Protein AF-A0A9D8YW13-F1 (afdb_monomer_lite)

pLDDT: mean 75.29, std 19.88, range [39.09, 96.81]

Secondary structure (DSSP, 8-state):
-----------------------S---HHHHHHHHHHHHHHHHHHTT--HHHHHHHHHHHHHHHHHHHHHHHHHHHHHHTT--SS-TTHHHHHHHHHHHHHHHHHHHHHHHHS-HHHHHHHHHHHHHHHHHHHTT-----

Radius of gyration: 21.15 Å; chains: 1; bounding box: 45×51×67 Å

Foldseek 3Di:
DDDDDDDDDDPPDDPDDDDPPDPDPPPVVVVVVVQLVVLVVLCVLLVHDDPLSVQSSVLSVVLVVVVVVVVVVVVVVCVVPPPDPDPPVVVVVVVVVVVVSVVVSLVSNVVRDPPVSSVSSVVVVVVVVVVVVPPDDPPD

Sequence (140 aa):
MSARALPQLLVLGLFLAGTAAAQGRLDPDAMRERMKAQIEETVAALELTGDKAESVRAILTSQAEKRTTMMQELRERRGQGQGQRQGQGRRGGMREQLAALDEETTTMLSEVLTKEEVEKYAELQATRRAARGRGRVPVG

Structure (mmCIF, N/CA/C/O backbone):
data_AF-A0A9D8YW13-F1
#
_entry.id   AF-A0A9D8YW13-F1
#
loop_
_atom_site.group_PDB
_atom_site.id
_atom_site.type_symbol
_atom_site.label_atom_id
_atom_site.label_alt_id
_atom_site.label_comp_id
_atom_site.label_asym_id
_atom_site.label_entity_id
_atom_site.label_seq_id
_atom_site.pdbx_PDB_ins_code
_atom_site.Cartn_x
_atom_site.Cartn_y
_atom_site.Cartn_z
_atom_site.occupancy
_atom_site.B_iso_or_equiv
_atom_site.auth_seq_id
_atom_site.auth_comp_id
_atom_site.auth_asym_id
_atom_site.auth_atom_id
_atom_site.pdbx_PDB_model_num
ATOM 1 N N . MET A 1 1 ? -12.505 -40.491 43.080 1.00 40.91 1 MET A N 1
ATOM 2 C CA . MET A 1 1 ? -11.031 -40.497 42.958 1.00 40.91 1 MET A CA 1
ATOM 3 C C . MET A 1 1 ? -10.684 -40.306 41.495 1.00 40.91 1 MET A C 1
ATOM 5 O O . MET A 1 1 ? -11.319 -40.909 40.643 1.00 40.91 1 MET A O 1
ATOM 9 N N . SER A 1 2 ? -9.777 -39.374 41.237 1.00 45.09 2 SER A N 1
ATOM 10 C CA . SER A 1 2 ? -9.447 -38.796 39.935 1.00 45.09 2 SER A CA 1
ATOM 11 C C . SER A 1 2 ? -8.407 -39.613 39.161 1.00 45.09 2 SER A C 1
ATOM 13 O O . SER A 1 2 ? -7.454 -40.078 39.773 1.00 45.09 2 SER A O 1
ATOM 15 N N . ALA A 1 3 ? -8.534 -39.660 37.829 1.00 42.50 3 ALA A N 1
ATOM 16 C CA . ALA A 1 3 ? -7.451 -39.701 36.824 1.00 42.50 3 ALA 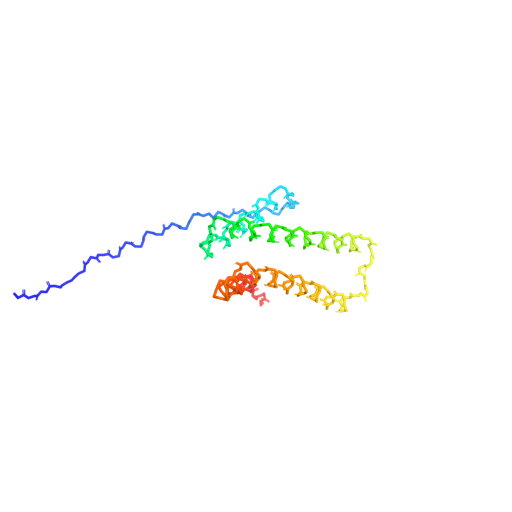A CA 1
ATOM 17 C C . ALA A 1 3 ? -8.119 -39.517 35.435 1.00 42.50 3 ALA A C 1
ATOM 19 O O . ALA A 1 3 ? -8.987 -40.308 35.088 1.00 42.50 3 ALA A O 1
ATOM 20 N N . ARG A 1 4 ? -8.012 -38.381 34.715 1.00 45.78 4 ARG A N 1
ATOM 21 C CA . ARG A 1 4 ? -6.896 -37.911 33.846 1.00 45.78 4 ARG A CA 1
ATOM 22 C C . ARG A 1 4 ? -6.299 -39.047 32.997 1.00 45.78 4 ARG A C 1
ATOM 24 O O . ARG A 1 4 ? -5.930 -40.058 33.564 1.00 45.78 4 ARG A O 1
ATOM 31 N N . ALA A 1 5 ? -6.068 -38.952 31.690 1.00 44.31 5 ALA A N 1
ATOM 32 C CA . ALA A 1 5 ? -6.241 -37.923 30.665 1.00 44.31 5 ALA A CA 1
ATOM 33 C C . ALA A 1 5 ? -5.956 -38.583 29.292 1.00 44.31 5 ALA A C 1
ATOM 35 O O . ALA A 1 5 ? -5.341 -39.646 29.267 1.00 44.31 5 ALA A O 1
ATOM 36 N N . LEU A 1 6 ? -6.339 -37.889 28.207 1.00 47.12 6 LEU A N 1
ATOM 37 C CA . LEU A 1 6 ? -5.806 -37.887 26.823 1.00 47.12 6 LEU A CA 1
ATOM 38 C C . LEU A 1 6 ? -6.894 -38.104 25.757 1.00 47.12 6 LEU A C 1
ATOM 40 O O . LEU A 1 6 ? -7.134 -39.239 25.351 1.00 47.12 6 LEU A O 1
ATOM 44 N N . PRO A 1 7 ? -7.497 -37.034 25.207 1.00 47.34 7 PRO A N 1
ATOM 45 C CA . PRO A 1 7 ? -7.972 -37.073 23.840 1.00 47.34 7 PRO A CA 1
ATOM 46 C C . PRO A 1 7 ? -6.821 -36.727 22.889 1.00 47.34 7 PRO A C 1
ATOM 48 O O . PRO A 1 7 ? -6.051 -35.785 23.083 1.00 47.34 7 PRO A O 1
ATOM 51 N N . GLN A 1 8 ? -6.715 -37.580 21.883 1.00 49.09 8 GLN A N 1
ATOM 52 C CA . GLN A 1 8 ? -5.720 -37.618 20.833 1.00 49.09 8 GLN A CA 1
ATOM 53 C C . GLN A 1 8 ? -5.721 -36.342 19.979 1.00 49.09 8 GLN A C 1
ATOM 55 O O . GLN A 1 8 ? -6.760 -35.835 19.568 1.00 49.09 8 GLN A O 1
ATOM 60 N N . LEU A 1 9 ? -4.502 -35.884 19.699 1.00 49.69 9 LEU A N 1
ATOM 61 C CA . LEU A 1 9 ? -4.057 -35.201 18.487 1.00 49.69 9 LEU A CA 1
ATOM 62 C C . LEU A 1 9 ? -4.990 -35.409 17.278 1.00 49.69 9 LEU A C 1
ATOM 64 O O . LEU A 1 9 ? -5.017 -36.488 16.690 1.00 49.69 9 LEU A O 1
ATOM 68 N N . LEU A 1 10 ? -5.660 -34.342 16.842 1.00 47.84 10 LEU A N 1
ATOM 69 C CA . LEU A 1 10 ? -6.196 -34.238 15.487 1.00 47.84 10 LEU A CA 1
ATOM 70 C C . LEU A 1 10 ? -5.756 -32.896 14.898 1.00 47.84 10 LEU A C 1
ATOM 72 O O . LEU A 1 10 ? -6.492 -31.917 14.832 1.00 47.84 10 LEU A O 1
ATOM 76 N N . VAL A 1 11 ? -4.479 -32.865 14.516 1.00 50.16 11 VAL A N 1
ATOM 77 C CA . VAL A 1 11 ? -3.920 -31.875 13.594 1.00 50.16 11 VAL A CA 1
ATOM 78 C C . VAL A 1 11 ? -4.502 -32.206 12.224 1.00 50.16 11 VAL A C 1
ATOM 80 O O . VAL A 1 11 ? -3.976 -33.057 11.509 1.00 50.16 11 VAL A O 1
ATOM 83 N N . LEU A 1 12 ? -5.624 -31.578 11.870 1.00 46.75 12 LEU A N 1
ATOM 84 C CA . LEU A 1 12 ? -6.108 -31.593 10.495 1.00 46.75 12 LEU A CA 1
ATOM 85 C C . LEU A 1 12 ? -5.421 -30.450 9.749 1.00 46.75 12 LEU A C 1
ATOM 87 O O . LEU A 1 12 ? -5.845 -29.297 9.781 1.00 46.75 12 LEU A O 1
ATOM 91 N N . GLY A 1 13 ? -4.297 -30.792 9.126 1.00 47.34 13 GLY A N 1
ATOM 92 C CA . GLY A 1 13 ? -3.646 -29.944 8.146 1.00 47.34 13 GLY A CA 1
ATOM 93 C C . GLY A 1 13 ? -4.536 -29.778 6.919 1.00 47.34 13 GLY A C 1
ATOM 94 O O . GLY A 1 13 ? -4.942 -30.759 6.300 1.00 47.34 13 GLY A O 1
ATOM 95 N N . LEU A 1 14 ? -4.777 -28.526 6.540 1.00 43.75 14 LEU A N 1
ATOM 96 C CA . LEU A 1 14 ? -5.232 -28.172 5.203 1.00 43.75 14 LEU A CA 1
ATOM 97 C C . LEU A 1 14 ? -4.250 -27.157 4.605 1.00 43.75 14 LEU A C 1
ATOM 99 O O . LEU A 1 14 ? -4.518 -25.966 4.500 1.00 43.75 14 LEU A O 1
ATOM 103 N N . PHE A 1 15 ? -3.064 -27.646 4.238 1.00 49.28 15 PHE A N 1
ATOM 104 C CA . PHE A 1 15 ? -2.183 -26.960 3.294 1.00 49.28 15 PHE A CA 1
ATOM 105 C C . PHE A 1 15 ? -2.695 -27.266 1.882 1.00 49.28 15 PHE A C 1
ATOM 107 O O . PHE A 1 15 ? -2.311 -28.260 1.271 1.00 49.28 15 PHE A O 1
ATOM 114 N N . LEU A 1 16 ? -3.596 -26.424 1.378 1.00 50.44 16 LEU A N 1
ATOM 115 C CA . LEU A 1 16 ? -4.103 -26.487 0.007 1.00 50.44 16 LEU A CA 1
ATOM 116 C C . LEU A 1 16 ? -4.120 -25.085 -0.604 1.00 50.44 16 LEU A C 1
ATOM 118 O O . LEU A 1 16 ? -5.071 -24.335 -0.431 1.00 50.44 16 LEU A O 1
ATOM 122 N N . ALA A 1 17 ? -3.033 -24.761 -1.300 1.00 47.88 17 ALA A N 1
ATOM 123 C CA . ALA A 1 17 ? -2.962 -23.926 -2.505 1.00 47.88 17 ALA A CA 1
ATOM 124 C C . ALA A 1 17 ? -1.463 -23.728 -2.779 1.00 47.88 17 ALA A C 1
ATOM 126 O O . ALA A 1 17 ? -0.787 -22.931 -2.143 1.00 47.88 17 ALA A O 1
ATOM 127 N N . GLY A 1 18 ? -0.836 -24.567 -3.591 1.00 40.94 18 GLY A N 1
ATOM 128 C CA . GLY A 1 18 ? -1.077 -24.557 -5.025 1.00 40.94 18 GLY A CA 1
ATOM 129 C C . GLY A 1 18 ? 0.167 -23.965 -5.676 1.00 40.94 18 GLY A C 1
ATOM 130 O O . GLY A 1 18 ? 0.303 -22.756 -5.842 1.00 40.94 18 GLY A O 1
ATOM 131 N N . THR A 1 19 ? 1.113 -24.842 -5.989 1.00 46.44 19 THR A N 1
ATOM 132 C CA . THR A 1 19 ? 2.291 -24.558 -6.803 1.00 46.44 19 THR A CA 1
ATOM 133 C C . THR A 1 19 ? 1.850 -24.126 -8.200 1.00 46.44 19 THR A C 1
ATOM 135 O O . THR A 1 19 ? 1.583 -24.962 -9.056 1.00 46.44 19 THR A O 1
ATOM 138 N N . ALA A 1 20 ? 1.796 -22.820 -8.444 1.00 44.19 20 ALA A N 1
ATOM 139 C CA . ALA A 1 20 ? 1.724 -22.252 -9.787 1.00 44.19 20 ALA A CA 1
ATOM 140 C C . ALA A 1 20 ? 3.035 -21.516 -10.090 1.00 44.19 20 ALA A C 1
ATOM 142 O O . ALA A 1 20 ? 3.100 -20.288 -10.173 1.00 44.19 20 ALA A O 1
ATOM 143 N N . ALA A 1 21 ? 4.110 -22.292 -10.230 1.00 45.66 21 ALA A N 1
ATOM 144 C CA . ALA A 1 21 ? 5.286 -21.851 -10.958 1.00 45.66 21 ALA A CA 1
ATOM 145 C C . ALA A 1 21 ? 4.955 -21.913 -12.456 1.00 45.66 21 ALA A C 1
ATOM 147 O O . ALA A 1 21 ? 5.088 -22.953 -13.090 1.00 45.66 21 ALA A O 1
ATOM 148 N N . ALA A 1 22 ? 4.506 -20.790 -13.011 1.00 44.81 22 ALA A N 1
ATOM 149 C CA . ALA A 1 22 ? 4.514 -20.544 -14.445 1.00 44.81 22 ALA A CA 1
ATOM 150 C C . ALA A 1 22 ? 5.232 -19.210 -14.677 1.00 44.81 22 ALA A C 1
ATOM 152 O O . ALA A 1 22 ? 4.674 -18.131 -14.482 1.00 44.81 22 ALA A O 1
ATOM 153 N N . GLN A 1 23 ? 6.512 -19.287 -15.045 1.00 51.12 23 GLN A N 1
ATOM 154 C CA . GLN A 1 23 ? 7.200 -18.189 -15.712 1.00 51.12 23 GLN A CA 1
ATOM 155 C C . GLN A 1 23 ? 6.541 -17.988 -17.081 1.00 51.12 23 GLN A C 1
ATOM 157 O O . GLN A 1 23 ? 6.774 -18.737 -18.020 1.00 51.12 23 GLN A O 1
ATOM 162 N N . GLY A 1 24 ? 5.724 -16.955 -17.186 1.00 42.25 24 GLY A N 1
ATOM 163 C CA . GLY A 1 24 ? 5.188 -16.394 -18.419 1.00 42.25 24 GLY A CA 1
ATOM 164 C C . GLY A 1 24 ? 4.896 -14.932 -18.116 1.00 42.25 24 GLY A C 1
ATOM 165 O O . GLY A 1 24 ? 4.713 -14.595 -16.947 1.00 42.25 24 GLY A O 1
ATOM 166 N N . ARG A 1 25 ? 4.959 -14.044 -19.115 1.00 51.12 25 ARG A N 1
ATOM 167 C CA . ARG A 1 25 ? 4.660 -12.603 -18.984 1.00 51.12 25 ARG A CA 1
ATOM 168 C C . ARG A 1 25 ? 3.593 -12.367 -17.911 1.00 51.12 25 ARG A C 1
ATOM 170 O O . ARG A 1 25 ? 2.547 -12.996 -17.991 1.00 51.12 25 ARG A O 1
ATOM 177 N N . LEU A 1 26 ? 3.890 -11.521 -16.915 1.00 61.88 26 LEU A N 1
ATOM 178 C CA . LEU A 1 26 ? 2.912 -11.086 -15.912 1.00 61.88 26 LEU A CA 1
ATOM 179 C C . LEU A 1 26 ? 1.659 -10.650 -16.665 1.00 61.88 26 LEU A C 1
ATOM 181 O O . LEU A 1 26 ? 1.671 -9.585 -17.280 1.00 61.88 26 LEU A O 1
ATOM 185 N N . ASP A 1 27 ? 0.644 -11.507 -16.670 1.00 80.69 27 ASP A N 1
ATOM 186 C CA . ASP A 1 27 ? -0.655 -11.166 -17.210 1.00 80.69 27 ASP A CA 1
ATOM 187 C C . ASP A 1 27 ? -1.136 -9.938 -16.421 1.00 80.69 27 ASP A C 1
ATOM 189 O O . ASP A 1 27 ? -1.181 -9.999 -15.182 1.00 80.69 27 ASP A O 1
ATOM 193 N N . PRO A 1 28 ? -1.359 -8.788 -17.085 1.00 76.06 28 PRO A N 1
ATOM 194 C CA . PRO A 1 28 ? -1.735 -7.558 -16.402 1.00 76.06 28 PRO A CA 1
ATOM 195 C C . PRO A 1 28 ? -3.008 -7.741 -15.574 1.00 76.06 28 PRO A C 1
ATOM 197 O O . PRO A 1 28 ? -3.100 -7.161 -14.491 1.00 76.06 28 PRO A O 1
ATOM 200 N N . ASP A 1 29 ? -3.932 -8.593 -16.017 1.00 81.75 29 ASP A N 1
ATOM 201 C CA . ASP A 1 29 ? -5.164 -8.869 -15.284 1.00 81.75 29 ASP A CA 1
ATOM 202 C C . ASP A 1 29 ? -4.882 -9.706 -14.034 1.00 81.75 29 ASP A C 1
ATOM 204 O O . ASP A 1 29 ? -5.259 -9.307 -12.930 1.00 81.75 29 ASP A O 1
ATOM 208 N N . ALA A 1 30 ? -4.090 -10.777 -14.143 1.00 85.25 30 ALA A N 1
ATOM 209 C CA . ALA A 1 30 ? -3.635 -11.531 -12.973 1.00 85.25 30 ALA A CA 1
ATOM 210 C C . ALA A 1 30 ? -2.851 -10.669 -11.963 1.00 85.25 30 ALA A C 1
ATOM 212 O O . ALA A 1 30 ? -2.916 -10.900 -10.752 1.00 85.25 30 ALA A O 1
ATOM 213 N N . MET A 1 31 ? -2.091 -9.674 -12.429 1.00 82.12 31 MET A N 1
ATOM 214 C CA . MET A 1 31 ? -1.383 -8.736 -11.555 1.00 82.12 31 MET A CA 1
ATOM 215 C C . MET A 1 31 ? -2.355 -7.826 -10.799 1.00 82.12 31 MET A C 1
ATOM 217 O O . MET A 1 31 ? -2.207 -7.670 -9.585 1.00 82.12 31 MET A O 1
ATOM 221 N N . ARG A 1 32 ? -3.358 -7.273 -11.490 1.00 84.38 32 ARG A N 1
ATOM 222 C CA . ARG A 1 32 ? -4.410 -6.452 -10.876 1.00 84.38 32 ARG A CA 1
ATOM 223 C C . ARG A 1 32 ? -5.223 -7.247 -9.864 1.00 84.38 32 ARG A C 1
ATOM 225 O O . ARG A 1 32 ? -5.439 -6.762 -8.760 1.00 84.38 32 ARG A O 1
ATOM 232 N N . GLU A 1 33 ? -5.604 -8.479 -10.188 1.00 89.00 33 GLU A N 1
ATOM 233 C CA . GLU A 1 33 ? -6.345 -9.341 -9.262 1.00 89.00 33 GLU A CA 1
ATOM 234 C C . GLU A 1 33 ? -5.524 -9.677 -8.011 1.00 89.00 33 GLU A C 1
ATOM 236 O O . GLU A 1 33 ? -6.029 -9.601 -6.892 1.00 89.00 33 GLU A O 1
ATOM 241 N N . ARG A 1 34 ? -4.216 -9.927 -8.154 1.00 87.06 34 ARG A N 1
ATOM 242 C CA . ARG A 1 34 ? -3.320 -10.080 -6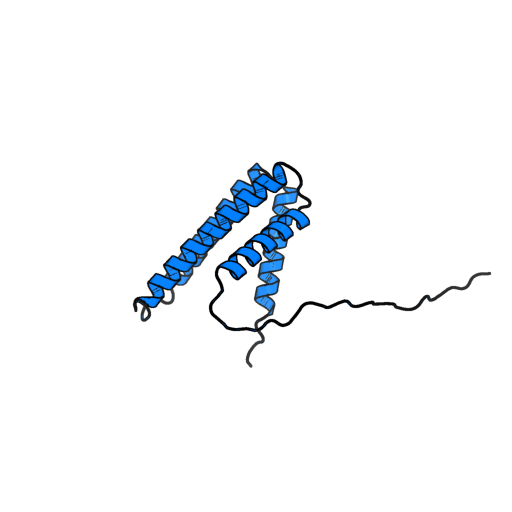.994 1.00 87.06 34 ARG A CA 1
ATOM 243 C C . ARG A 1 34 ? -3.222 -8.809 -6.152 1.00 87.06 34 ARG A C 1
ATOM 245 O O . ARG A 1 34 ? -3.135 -8.911 -4.931 1.00 87.06 34 ARG A O 1
ATOM 252 N N . MET A 1 35 ? -3.201 -7.630 -6.778 1.00 88.56 35 MET A N 1
ATOM 253 C CA . MET A 1 35 ? -3.186 -6.353 -6.056 1.00 88.56 35 MET A CA 1
ATOM 254 C C . MET A 1 35 ? -4.483 -6.160 -5.272 1.00 88.56 35 MET A C 1
ATOM 256 O O . MET A 1 35 ? -4.419 -5.893 -4.075 1.00 88.56 35 MET A O 1
ATOM 260 N N . LYS A 1 36 ? -5.642 -6.380 -5.903 1.00 91.19 36 LYS A N 1
ATOM 261 C CA . LYS A 1 36 ? -6.945 -6.328 -5.228 1.00 91.19 36 LYS A CA 1
ATOM 262 C C . LYS A 1 36 ? -7.000 -7.292 -4.047 1.00 91.19 36 LYS A C 1
ATOM 264 O O . LYS A 1 36 ? -7.321 -6.871 -2.944 1.00 91.19 36 LYS A O 1
ATOM 269 N N . ALA A 1 37 ? -6.595 -8.547 -4.241 1.00 93.19 37 ALA A N 1
ATOM 270 C CA . ALA A 1 37 ? -6.571 -9.538 -3.169 1.00 93.19 37 ALA A CA 1
ATOM 271 C C . ALA A 1 37 ? -5.687 -9.107 -1.985 1.00 93.19 37 ALA A C 1
ATOM 273 O O . ALA A 1 37 ? -6.082 -9.272 -0.837 1.00 93.19 37 ALA A O 1
ATOM 274 N N . GLN A 1 38 ? -4.520 -8.503 -2.240 1.00 90.94 38 GLN A N 1
ATOM 275 C CA . GLN A 1 38 ? -3.654 -7.982 -1.171 1.00 90.94 38 GLN A CA 1
ATOM 276 C C . GLN A 1 38 ? -4.279 -6.810 -0.413 1.00 90.94 38 GLN A C 1
ATOM 278 O O . GLN A 1 38 ? -4.070 -6.681 0.797 1.00 90.94 38 GLN A O 1
ATOM 283 N N . ILE A 1 39 ? -5.011 -5.942 -1.112 1.00 93.75 39 ILE A N 1
ATOM 284 C CA . ILE A 1 39 ? -5.732 -4.826 -0.495 1.00 93.75 39 ILE A CA 1
ATOM 285 C C . ILE A 1 39 ? -6.841 -5.380 0.398 1.00 93.75 39 ILE A C 1
ATOM 287 O O . ILE A 1 39 ? -6.897 -5.022 1.570 1.00 93.75 39 ILE A O 1
ATOM 291 N N . GLU A 1 40 ? -7.642 -6.318 -0.109 1.00 95.44 40 GLU A N 1
ATOM 292 C CA . GLU A 1 40 ? -8.710 -6.964 0.661 1.00 95.44 40 GLU A CA 1
ATOM 293 C C . GLU A 1 40 ? -8.181 -7.719 1.882 1.00 95.44 40 GLU A C 1
ATOM 295 O O . GLU A 1 40 ? -8.713 -7.567 2.977 1.00 95.44 40 GLU A O 1
ATOM 300 N N . GLU A 1 41 ? -7.078 -8.457 1.742 1.00 93.88 41 GLU A N 1
ATOM 301 C CA . GLU A 1 41 ? -6.412 -9.117 2.868 1.00 93.88 41 GLU A CA 1
ATOM 302 C C . GLU A 1 41 ? -5.968 -8.102 3.930 1.00 93.88 41 GLU A C 1
ATOM 304 O O . GLU A 1 41 ? -6.068 -8.362 5.124 1.00 93.88 41 GLU A O 1
ATOM 309 N N . THR A 1 42 ? -5.494 -6.926 3.507 1.00 93.19 42 THR A N 1
ATOM 310 C CA . THR A 1 42 ? -5.059 -5.869 4.430 1.00 93.19 42 THR A CA 1
ATOM 311 C C . THR A 1 42 ? -6.249 -5.248 5.160 1.00 93.19 42 THR A C 1
ATOM 313 O O . THR A 1 42 ? -6.201 -5.101 6.376 1.00 93.19 42 THR A O 1
ATOM 316 N N . VAL A 1 43 ? -7.328 -4.932 4.442 1.00 95.44 43 VAL A N 1
ATOM 317 C CA . VAL A 1 43 ? -8.574 -4.400 5.017 1.00 95.44 43 VAL A CA 1
ATOM 318 C C . VAL A 1 43 ? -9.165 -5.389 6.021 1.00 95.44 43 VAL A C 1
ATOM 320 O O . VAL A 1 43 ? -9.519 -4.993 7.129 1.00 95.44 43 VAL A O 1
ATOM 323 N N . ALA A 1 44 ? -9.200 -6.677 5.669 1.00 95.19 44 ALA A N 1
ATOM 324 C CA . ALA A 1 44 ? -9.678 -7.737 6.547 1.00 95.19 44 ALA A CA 1
ATOM 325 C C . ALA A 1 44 ? -8.776 -7.925 7.777 1.00 95.19 44 ALA A C 1
ATOM 327 O O . ALA A 1 44 ? -9.279 -8.031 8.890 1.00 95.19 44 ALA A O 1
ATOM 328 N N . ALA A 1 45 ? -7.449 -7.921 7.607 1.00 92.88 45 ALA A N 1
ATOM 329 C CA . ALA A 1 45 ? -6.504 -8.059 8.718 1.00 92.88 45 ALA A CA 1
ATOM 330 C C . ALA A 1 45 ? -6.551 -6.870 9.690 1.00 92.88 45 ALA A C 1
ATOM 332 O O . ALA A 1 45 ? -6.269 -7.030 10.877 1.00 92.88 45 ALA A O 1
ATOM 333 N N . LEU A 1 46 ? -6.904 -5.683 9.199 1.00 93.19 46 LEU A N 1
ATOM 334 C CA . LEU A 1 46 ? -7.138 -4.490 10.011 1.00 93.19 46 LEU A CA 1
ATOM 335 C C . LEU A 1 46 ? -8.574 -4.404 10.552 1.00 93.19 46 LEU A C 1
ATOM 337 O O . LEU A 1 46 ? -8.867 -3.472 11.288 1.00 93.19 46 LEU A O 1
ATOM 341 N N . GLU A 1 47 ? -9.439 -5.368 10.219 1.00 95.56 47 GLU A N 1
ATOM 342 C CA . GLU A 1 47 ? -10.838 -5.434 10.666 1.00 95.56 47 GLU A CA 1
ATOM 343 C C . GLU A 1 47 ? -11.640 -4.164 10.321 1.00 95.56 47 GLU A C 1
ATOM 345 O O . GLU A 1 47 ? -12.555 -3.760 11.036 1.00 95.56 47 GLU A O 1
ATOM 350 N N . LEU A 1 48 ? -11.299 -3.517 9.202 1.00 93.81 48 LEU A N 1
ATOM 351 C CA . LEU A 1 48 ? -11.924 -2.261 8.796 1.00 93.81 48 LEU A CA 1
ATOM 352 C C . LEU A 1 48 ? -13.295 -2.506 8.166 1.00 93.81 48 LEU A C 1
ATOM 354 O O . LEU A 1 48 ? -13.473 -3.410 7.347 1.00 93.81 48 LEU A O 1
ATOM 358 N N . THR A 1 49 ? -14.248 -1.625 8.471 1.00 94.25 49 THR A N 1
ATOM 359 C CA . THR A 1 49 ? -15.619 -1.669 7.939 1.00 94.25 49 THR A CA 1
ATOM 360 C C . THR A 1 49 ? -16.108 -0.285 7.508 1.00 94.25 49 THR A C 1
ATOM 362 O O . THR A 1 49 ? -15.585 0.729 7.974 1.00 94.25 49 THR A O 1
ATOM 365 N N . GLY A 1 50 ? -17.140 -0.237 6.659 1.00 94.81 50 GLY A N 1
ATOM 366 C CA . GLY A 1 50 ? -17.793 1.006 6.226 1.00 94.81 50 GLY A CA 1
ATOM 367 C C . GLY A 1 50 ? -16.833 1.989 5.550 1.00 94.81 50 GLY A C 1
ATOM 368 O O . GLY A 1 50 ? -15.896 1.581 4.862 1.00 94.81 50 GLY A O 1
ATOM 369 N N . ASP A 1 51 ? -17.032 3.280 5.808 1.00 93.81 51 ASP A N 1
ATOM 370 C CA . ASP A 1 51 ? -16.299 4.384 5.174 1.00 93.81 51 ASP A CA 1
ATOM 371 C C . ASP A 1 51 ? -14.775 4.298 5.373 1.00 93.81 51 ASP A C 1
ATOM 373 O O . ASP A 1 51 ? -13.998 4.670 4.488 1.00 93.81 51 ASP A O 1
ATOM 377 N N . LYS A 1 52 ? -14.319 3.749 6.511 1.00 91.88 52 LYS A N 1
ATOM 378 C CA . LYS A 1 52 ? -12.889 3.506 6.765 1.00 91.88 52 LYS A CA 1
ATOM 379 C C . LYS A 1 52 ? -12.313 2.466 5.806 1.00 91.88 52 LYS A C 1
ATOM 381 O O . LYS A 1 52 ? -11.229 2.669 5.264 1.00 91.88 52 LYS A O 1
ATOM 386 N N . ALA A 1 53 ? -13.026 1.361 5.587 1.00 95.19 53 ALA A N 1
ATOM 387 C CA . ALA A 1 53 ? -12.589 0.320 4.661 1.00 95.19 53 ALA A CA 1
ATOM 388 C C . ALA A 1 53 ? -12.529 0.853 3.225 1.00 95.19 53 ALA A C 1
ATOM 390 O O . ALA A 1 53 ? -11.546 0.613 2.526 1.00 95.19 53 ALA A O 1
ATOM 391 N N . GLU A 1 54 ? -13.538 1.616 2.801 1.00 96.81 54 GLU A N 1
ATOM 392 C CA . GLU A 1 54 ? -13.569 2.237 1.473 1.00 96.81 54 GLU A CA 1
ATOM 393 C C . GLU A 1 54 ? -12.412 3.223 1.273 1.00 96.81 54 GLU A C 1
ATOM 395 O O . GLU A 1 54 ? -11.697 3.145 0.270 1.00 96.81 54 GLU A O 1
ATOM 400 N N . SER A 1 55 ? -12.158 4.081 2.264 1.00 95.44 55 SER A N 1
ATOM 401 C CA . SER A 1 55 ? -11.055 5.048 2.237 1.00 95.44 55 SER A CA 1
ATOM 402 C C . SER A 1 55 ? -9.693 4.355 2.143 1.00 95.44 55 SER A C 1
ATOM 404 O O . SER A 1 55 ? -8.862 4.711 1.305 1.00 95.44 55 SER A O 1
ATOM 406 N N . VAL A 1 56 ? -9.471 3.301 2.935 1.00 94.38 56 VAL A N 1
ATOM 407 C CA . VAL A 1 56 ? -8.225 2.523 2.878 1.00 94.38 56 VAL A CA 1
ATOM 408 C C . VAL A 1 56 ? -8.070 1.795 1.545 1.00 94.38 56 VAL A C 1
ATOM 410 O O . VAL A 1 56 ? -6.973 1.794 0.981 1.00 94.38 56 VAL A O 1
ATOM 413 N N . ARG A 1 57 ? -9.143 1.223 0.983 1.00 96.19 57 ARG A N 1
ATOM 414 C CA . ARG A 1 57 ? -9.102 0.611 -0.357 1.00 96.19 57 ARG A CA 1
ATOM 415 C C . ARG A 1 57 ? -8.688 1.624 -1.416 1.00 96.19 57 ARG A C 1
ATOM 417 O O . ARG A 1 57 ? -7.828 1.309 -2.241 1.00 96.19 57 ARG A O 1
ATOM 424 N N . ALA A 1 58 ? -9.256 2.828 -1.383 1.00 96.38 58 ALA A N 1
ATOM 425 C CA . ALA A 1 58 ? -8.924 3.891 -2.325 1.00 96.38 58 ALA A CA 1
ATOM 426 C C . ALA A 1 58 ? -7.449 4.312 -2.211 1.00 96.38 58 ALA A C 1
ATOM 428 O O . ALA A 1 58 ? -6.738 4.345 -3.220 1.00 96.38 58 ALA A O 1
ATOM 429 N N . ILE A 1 59 ? -6.964 4.544 -0.984 1.00 95.00 59 ILE A N 1
ATOM 430 C CA . ILE A 1 59 ? -5.566 4.912 -0.709 1.00 95.00 59 ILE A CA 1
ATOM 431 C C . ILE A 1 59 ? -4.610 3.833 -1.230 1.00 95.00 59 ILE A C 1
ATOM 433 O O . ILE A 1 59 ? -3.695 4.128 -2.005 1.00 95.00 59 ILE A O 1
ATOM 437 N N . LEU A 1 60 ? -4.829 2.573 -0.840 1.00 94.06 60 LEU A N 1
ATOM 438 C CA . LEU A 1 60 ? -3.942 1.472 -1.212 1.00 94.06 60 LEU A CA 1
ATOM 439 C C . LEU A 1 60 ? -3.979 1.183 -2.718 1.00 94.06 60 LEU A C 1
ATOM 441 O O . LEU A 1 60 ? -2.940 0.856 -3.289 1.00 94.06 60 LEU A O 1
ATOM 445 N N . THR A 1 61 ? -5.131 1.343 -3.376 1.00 94.69 61 THR A N 1
ATOM 446 C CA . THR A 1 61 ? -5.253 1.179 -4.835 1.00 94.69 61 THR A CA 1
ATOM 447 C C . THR A 1 61 ? -4.444 2.244 -5.572 1.00 94.69 61 THR A C 1
ATOM 449 O O . THR A 1 61 ? -3.584 1.898 -6.382 1.00 94.69 61 THR A O 1
ATOM 452 N N . SER A 1 62 ? -4.641 3.522 -5.230 1.00 93.88 62 SER A N 1
ATOM 453 C CA . SER A 1 62 ? -3.907 4.648 -5.827 1.00 93.88 62 SER A CA 1
ATOM 454 C C . SER A 1 62 ? -2.391 4.486 -5.669 1.00 93.88 62 SER A C 1
ATOM 456 O O . SER A 1 62 ? -1.622 4.629 -6.622 1.00 93.88 62 SER A O 1
ATOM 458 N N . GLN A 1 63 ? -1.940 4.087 -4.479 1.00 92.06 63 GLN A N 1
ATOM 459 C CA . GLN A 1 63 ? -0.518 3.867 -4.212 1.00 92.06 63 GLN A CA 1
ATOM 460 C C . GLN A 1 63 ? 0.053 2.667 -4.977 1.00 92.06 63 GLN A C 1
ATOM 462 O O . GLN A 1 63 ? 1.176 2.711 -5.496 1.00 92.06 63 GLN A O 1
ATOM 467 N N . ALA A 1 64 ? -0.727 1.598 -5.121 1.00 90.06 64 ALA A N 1
ATOM 468 C CA . ALA A 1 64 ? -0.323 0.434 -5.892 1.00 90.06 64 ALA A CA 1
ATOM 469 C C . ALA A 1 64 ? -0.215 0.750 -7.402 1.00 90.06 64 ALA A C 1
ATOM 471 O O . ALA A 1 64 ? 0.705 0.260 -8.070 1.00 90.06 64 ALA A O 1
ATOM 472 N N . GLU A 1 65 ? -1.081 1.616 -7.933 1.00 90.75 65 GLU A N 1
ATOM 473 C CA . GLU A 1 65 ? -0.996 2.137 -9.303 1.00 90.75 65 GLU A CA 1
ATOM 474 C C . GLU A 1 65 ? 0.243 3.015 -9.507 1.00 90.75 65 GLU A C 1
ATOM 476 O O . GLU A 1 65 ? 1.039 2.726 -10.405 1.00 90.75 65 GLU A O 1
ATOM 481 N N . LYS A 1 66 ? 0.492 3.999 -8.627 1.00 90.19 66 LYS A N 1
ATOM 482 C CA . LYS A 1 66 ? 1.706 4.845 -8.664 1.00 90.19 66 LYS A CA 1
ATOM 483 C C . LYS A 1 66 ? 2.978 4.003 -8.715 1.00 90.19 66 LYS A C 1
ATOM 485 O O . LYS A 1 66 ? 3.860 4.214 -9.553 1.00 90.19 66 LYS A O 1
ATOM 490 N N . ARG A 1 67 ? 3.060 2.989 -7.849 1.00 87.44 67 ARG A N 1
ATOM 491 C CA . ARG A 1 67 ? 4.195 2.065 -7.810 1.00 87.44 67 ARG A CA 1
ATOM 492 C C . ARG A 1 67 ? 4.324 1.256 -9.100 1.00 87.44 67 ARG A C 1
ATOM 494 O O . ARG A 1 67 ? 5.445 1.000 -9.544 1.00 87.44 67 ARG A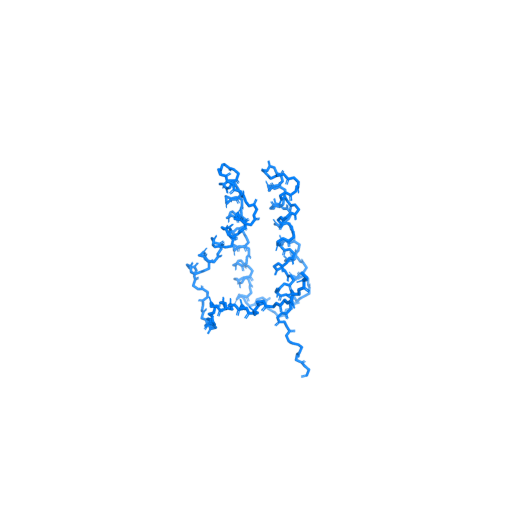 O 1
ATOM 501 N N . THR A 1 68 ? 3.208 0.843 -9.694 1.00 86.19 68 THR A N 1
ATOM 502 C CA . THR A 1 68 ? 3.193 0.095 -10.958 1.00 86.19 68 THR A CA 1
ATOM 503 C C . THR A 1 68 ? 3.720 0.953 -12.103 1.00 86.19 68 THR A C 1
ATOM 505 O O . THR A 1 68 ? 4.630 0.507 -12.803 1.00 86.19 68 THR A O 1
ATOM 508 N N . THR A 1 69 ? 3.245 2.193 -12.232 1.00 88.38 69 THR A N 1
ATOM 509 C CA . THR A 1 69 ? 3.719 3.163 -13.232 1.00 88.38 69 THR A CA 1
ATOM 510 C C . THR A 1 69 ? 5.217 3.416 -13.090 1.00 88.38 69 THR A C 1
ATOM 512 O O . THR A 1 69 ? 5.974 3.214 -14.039 1.00 88.38 69 THR A O 1
ATOM 515 N N . MET A 1 70 ? 5.690 3.715 -11.876 1.00 85.25 70 MET A N 1
ATOM 516 C CA . MET A 1 70 ? 7.120 3.917 -11.614 1.00 85.25 70 MET A CA 1
ATOM 517 C C . MET A 1 70 ? 7.963 2.691 -12.018 1.00 85.25 70 MET A C 1
ATOM 519 O O . MET A 1 70 ? 9.044 2.812 -12.598 1.00 85.25 70 MET A O 1
ATOM 523 N N . MET A 1 71 ? 7.479 1.477 -11.737 1.00 82.81 71 MET A N 1
ATOM 524 C CA . MET A 1 71 ? 8.171 0.241 -12.119 1.00 82.81 71 MET A CA 1
ATOM 525 C C . MET A 1 71 ? 8.185 0.009 -13.633 1.00 82.81 71 MET A C 1
ATOM 527 O O . MET A 1 71 ? 9.166 -0.543 -14.142 1.00 82.81 71 MET A O 1
ATOM 531 N N . GLN A 1 72 ? 7.127 0.400 -14.346 1.00 83.56 72 GLN A N 1
ATOM 532 C CA . GLN A 1 72 ? 7.057 0.334 -15.807 1.00 83.56 72 GLN A CA 1
ATOM 533 C C . GLN A 1 72 ? 8.059 1.299 -16.442 1.00 83.56 72 GLN A C 1
ATOM 535 O O . GLN A 1 72 ? 8.915 0.845 -17.203 1.00 83.56 72 GLN A O 1
ATOM 540 N N . GLU A 1 73 ? 8.077 2.566 -16.021 1.00 83.25 73 GLU A N 1
ATOM 541 C CA . GLU A 1 73 ? 9.046 3.560 -16.505 1.00 83.25 73 GLU A CA 1
ATOM 542 C C . GLU A 1 73 ? 10.496 3.086 -16.312 1.00 83.25 73 GLU A C 1
ATOM 544 O O . GLU A 1 73 ? 11.352 3.215 -17.192 1.00 83.25 73 GLU A O 1
ATOM 549 N N . LEU A 1 74 ? 10.793 2.466 -15.166 1.00 76.00 74 LEU A N 1
ATOM 550 C CA . LEU A 1 74 ? 12.116 1.907 -14.879 1.00 76.00 74 LEU A CA 1
ATOM 551 C C . LEU A 1 74 ? 12.479 0.698 -15.751 1.00 76.00 74 LEU A C 1
ATOM 553 O O . LEU A 1 74 ? 13.669 0.433 -15.969 1.00 76.00 74 LEU A O 1
ATOM 557 N N . ARG A 1 75 ? 11.494 -0.090 -16.191 1.00 77.12 75 ARG A N 1
ATOM 558 C CA . ARG A 1 75 ? 11.711 -1.210 -17.119 1.00 77.12 75 ARG A CA 1
ATOM 559 C C . ARG A 1 75 ? 11.953 -0.692 -18.530 1.00 77.12 75 ARG A C 1
ATOM 561 O O . ARG A 1 75 ? 12.913 -1.129 -19.160 1.00 77.12 75 ARG A O 1
ATOM 568 N N . GLU A 1 76 ? 11.159 0.269 -18.982 1.00 78.31 76 GLU A N 1
ATOM 569 C CA . GLU A 1 76 ? 11.298 0.899 -20.298 1.00 78.31 76 GLU A CA 1
ATOM 570 C C . GLU A 1 76 ? 12.666 1.566 -20.458 1.00 78.31 76 GLU A C 1
ATOM 572 O O . GLU A 1 76 ? 13.397 1.273 -21.406 1.00 78.31 76 GLU A O 1
ATOM 577 N N . ARG A 1 77 ? 13.097 2.346 -19.457 1.00 73.94 77 ARG A N 1
ATOM 578 C CA . ARG A 1 77 ? 14.435 2.965 -19.431 1.00 73.94 77 ARG A CA 1
ATOM 579 C C . ARG A 1 77 ? 15.580 1.942 -19.463 1.00 73.94 77 ARG A C 1
ATOM 581 O O . ARG A 1 77 ? 16.669 2.259 -19.937 1.00 73.94 77 ARG A O 1
ATOM 588 N N . ARG A 1 78 ? 15.367 0.720 -18.952 1.00 68.81 78 ARG A N 1
ATOM 589 C CA . ARG A 1 78 ? 16.349 -0.383 -19.013 1.00 68.81 78 ARG A CA 1
ATOM 590 C C . ARG A 1 78 ? 16.360 -1.100 -20.363 1.00 68.81 78 ARG A C 1
ATOM 592 O O . ARG A 1 78 ? 17.430 -1.520 -20.793 1.00 68.81 78 ARG A O 1
ATOM 599 N N . GLY A 1 79 ? 15.207 -1.233 -21.019 1.00 64.25 79 GLY A N 1
ATOM 600 C CA . GLY A 1 79 ? 15.077 -1.867 -22.336 1.00 64.25 79 GLY A CA 1
ATOM 601 C C . GLY A 1 79 ? 15.725 -1.071 -23.474 1.00 64.25 79 GLY A C 1
ATOM 602 O O . GLY A 1 79 ? 16.174 -1.661 -24.448 1.00 64.25 79 GLY A O 1
ATOM 603 N N . GLN A 1 80 ? 15.861 0.250 -23.324 1.00 63.78 80 GLN A N 1
ATOM 604 C CA . GLN A 1 80 ? 16.440 1.154 -24.331 1.00 63.78 80 GLN A CA 1
ATOM 605 C C . GLN A 1 80 ? 17.989 1.221 -24.327 1.00 63.78 80 GLN A C 1
ATOM 607 O O . GLN A 1 80 ? 18.576 2.222 -24.727 1.00 63.78 80 GLN A O 1
ATOM 612 N N . GLY A 1 81 ? 18.694 0.186 -23.854 1.00 53.16 81 GLY A N 1
ATOM 613 C CA . GLY A 1 81 ? 20.153 0.075 -24.033 1.00 53.16 81 GLY A CA 1
ATOM 614 C C . GLY A 1 81 ? 21.040 0.956 -23.135 1.00 53.16 81 GLY A C 1
ATOM 615 O O . GLY A 1 81 ? 22.263 0.858 -23.212 1.00 53.16 81 GLY A O 1
ATOM 616 N N . GLN A 1 82 ? 20.492 1.733 -22.194 1.00 54.38 82 GLN A N 1
ATOM 617 C CA . GLN A 1 82 ? 21.278 2.489 -21.193 1.00 54.38 82 GLN A CA 1
ATOM 618 C C . GLN A 1 82 ? 21.870 1.602 -20.067 1.00 54.38 82 GLN A C 1
ATOM 620 O O . GLN A 1 82 ? 21.989 2.017 -18.912 1.00 54.38 82 GLN A O 1
ATOM 625 N N . GLY A 1 83 ? 22.194 0.343 -20.371 1.00 51.41 83 GLY A N 1
ATOM 626 C CA . GLY A 1 83 ? 22.398 -0.722 -19.388 1.00 51.41 83 GLY A CA 1
ATOM 627 C C . GLY A 1 83 ? 23.820 -0.931 -18.864 1.00 51.41 83 GLY A C 1
ATOM 628 O O . GLY A 1 83 ? 23.977 -1.697 -17.920 1.00 51.41 83 GLY A O 1
ATOM 629 N N . GLN A 1 84 ? 24.861 -0.300 -19.418 1.00 48.62 84 GLN A N 1
ATOM 630 C CA . GLN A 1 84 ? 26.227 -0.801 -19.172 1.00 48.62 84 GLN A CA 1
ATOM 631 C C . GLN A 1 84 ? 27.091 -0.055 -18.139 1.00 48.62 84 GLN A C 1
ATOM 633 O O . GLN A 1 84 ? 28.147 -0.575 -17.799 1.00 48.62 84 GLN A O 1
ATOM 638 N N . ARG A 1 85 ? 26.706 1.111 -17.585 1.00 46.75 85 ARG A N 1
ATOM 639 C CA . ARG A 1 85 ? 27.638 1.869 -16.700 1.00 46.75 85 ARG A CA 1
ATOM 640 C C . ARG A 1 85 ? 27.097 2.501 -15.408 1.00 46.75 85 ARG A C 1
ATOM 642 O O . ARG A 1 85 ? 27.865 3.142 -14.705 1.00 46.75 85 ARG A O 1
ATOM 649 N N . GLN A 1 86 ? 25.833 2.317 -15.019 1.00 48.22 86 GLN A N 1
ATOM 650 C CA . GLN A 1 86 ? 25.265 3.001 -13.831 1.00 48.22 86 GLN A CA 1
ATOM 651 C C . GLN A 1 86 ? 24.597 2.035 -12.836 1.00 48.22 86 GLN A C 1
ATOM 653 O O . GLN A 1 86 ? 23.419 2.158 -12.512 1.00 48.22 86 GLN A O 1
ATOM 658 N N . GLY A 1 87 ? 25.341 1.035 -12.358 1.00 49.75 87 GLY A N 1
ATOM 659 C CA . GLY A 1 87 ? 24.812 -0.008 -11.467 1.00 49.75 87 GLY A CA 1
ATOM 660 C C . GLY A 1 87 ? 24.637 0.391 -9.993 1.00 49.75 87 GLY A C 1
ATOM 661 O O . GLY A 1 87 ? 23.860 -0.257 -9.291 1.00 49.75 87 GLY A O 1
ATOM 662 N N . GLN A 1 88 ? 25.321 1.440 -9.517 1.00 48.50 88 GLN A N 1
ATOM 663 C CA . GLN A 1 88 ? 25.427 1.733 -8.077 1.00 48.50 88 GLN A CA 1
ATOM 664 C C . GLN A 1 88 ? 24.606 2.956 -7.625 1.00 48.50 88 GLN A C 1
ATOM 666 O O . GLN A 1 88 ? 23.893 2.854 -6.632 1.00 48.50 88 GLN A O 1
ATOM 671 N N . GLY A 1 89 ? 24.577 4.055 -8.393 1.00 51.00 89 GLY A N 1
ATOM 672 C CA . GLY A 1 89 ? 23.788 5.256 -8.050 1.00 51.00 89 GLY A CA 1
ATOM 673 C C . GLY A 1 89 ? 22.273 5.125 -8.279 1.00 51.00 89 GLY A C 1
ATOM 674 O O . GLY A 1 89 ? 21.474 5.598 -7.476 1.00 51.00 89 GLY A O 1
ATOM 675 N N . ARG A 1 90 ? 21.838 4.403 -9.325 1.00 57.28 90 ARG A N 1
ATOM 676 C CA . ARG A 1 90 ? 20.402 4.252 -9.658 1.00 57.28 90 ARG A CA 1
ATOM 677 C C . ARG A 1 90 ? 19.631 3.352 -8.683 1.00 57.28 90 ARG A C 1
ATOM 679 O O . ARG A 1 90 ? 18.417 3.479 -8.558 1.00 57.28 90 ARG A O 1
ATOM 686 N N . ARG A 1 91 ? 20.320 2.441 -7.983 1.00 57.12 91 ARG A N 1
ATOM 687 C CA . ARG A 1 91 ? 19.702 1.589 -6.950 1.00 57.12 91 ARG A CA 1
ATOM 688 C C . ARG A 1 91 ? 19.377 2.371 -5.673 1.00 57.12 91 ARG A C 1
ATOM 690 O O . ARG A 1 91 ? 18.422 1.996 -5.001 1.00 57.12 91 ARG A O 1
ATOM 697 N N . GLY A 1 92 ? 20.140 3.425 -5.365 1.00 61.59 92 GLY A N 1
ATOM 698 C CA . GLY A 1 92 ? 19.864 4.351 -4.259 1.00 61.59 92 GLY A CA 1
ATOM 699 C C . GLY A 1 92 ? 18.596 5.162 -4.515 1.00 61.59 92 GLY A C 1
ATOM 700 O O . GLY A 1 92 ? 17.630 5.015 -3.775 1.00 61.59 92 GLY A O 1
ATOM 701 N N . GLY A 1 93 ? 18.532 5.865 -5.653 1.00 71.94 93 GLY A N 1
ATOM 702 C CA . GLY A 1 93 ? 17.362 6.684 -6.004 1.00 71.94 93 GLY A CA 1
ATOM 703 C C . GLY A 1 93 ? 16.052 5.894 -6.126 1.00 71.94 93 GLY A C 1
ATOM 704 O O . GLY A 1 93 ? 14.993 6.381 -5.755 1.00 71.94 93 GLY A O 1
ATOM 705 N N . MET A 1 94 ? 16.103 4.630 -6.565 1.00 75.88 94 MET A N 1
ATOM 706 C CA . MET A 1 94 ? 14.909 3.772 -6.591 1.00 75.88 94 MET A CA 1
ATOM 707 C C . MET A 1 94 ? 14.423 3.391 -5.185 1.00 75.88 94 MET A C 1
ATOM 709 O O . MET A 1 94 ? 13.221 3.262 -4.960 1.00 75.88 94 MET A O 1
ATOM 713 N N . ARG A 1 95 ? 15.346 3.165 -4.243 1.00 80.44 95 ARG A N 1
ATOM 714 C CA . ARG A 1 95 ? 14.984 2.877 -2.850 1.00 80.44 95 ARG A CA 1
ATOM 715 C C . ARG A 1 95 ? 14.383 4.105 -2.183 1.00 80.44 95 ARG A C 1
ATOM 717 O O . ARG A 1 95 ? 13.403 3.949 -1.472 1.00 80.44 95 ARG A O 1
ATOM 724 N N . GLU A 1 96 ? 14.926 5.284 -2.458 1.00 84.75 96 GLU A N 1
ATOM 725 C CA . GLU A 1 96 ? 14.399 6.559 -1.961 1.00 84.75 96 GLU A CA 1
ATOM 726 C C . GLU A 1 96 ? 12.997 6.840 -2.506 1.00 84.75 96 GLU A C 1
ATOM 728 O O . GLU A 1 96 ? 12.097 7.128 -1.729 1.00 84.75 96 GLU A O 1
ATOM 733 N N . GLN A 1 97 ? 12.764 6.659 -3.810 1.00 84.38 97 GLN A N 1
ATOM 734 C CA . GLN A 1 97 ? 11.428 6.830 -4.396 1.00 84.38 97 GLN A CA 1
ATOM 735 C C . GLN A 1 97 ? 10.403 5.848 -3.816 1.00 84.38 97 GLN A C 1
ATOM 737 O O . GLN A 1 97 ? 9.266 6.221 -3.547 1.00 84.38 97 GLN A O 1
ATOM 742 N N . LEU A 1 98 ? 10.802 4.592 -3.592 1.00 85.25 98 LEU A N 1
ATOM 743 C CA . LEU A 1 98 ? 9.938 3.618 -2.924 1.00 85.25 98 LEU A CA 1
ATOM 744 C C . LEU A 1 98 ? 9.682 3.978 -1.459 1.00 85.25 98 LEU A C 1
ATOM 746 O O . LEU A 1 98 ? 8.560 3.810 -0.998 1.00 85.25 98 LEU A O 1
ATOM 750 N N . ALA A 1 99 ? 10.696 4.462 -0.743 1.00 87.44 99 ALA A N 1
ATOM 751 C CA . ALA A 1 99 ? 10.546 4.901 0.638 1.00 87.44 99 ALA A CA 1
ATOM 752 C C . ALA A 1 99 ? 9.601 6.106 0.740 1.00 87.44 99 ALA A C 1
ATOM 754 O O . ALA A 1 99 ? 8.745 6.114 1.614 1.00 87.44 99 ALA A O 1
ATOM 755 N N . ALA A 1 100 ? 9.691 7.057 -0.193 1.00 89.88 100 ALA A N 1
ATOM 756 C CA . ALA A 1 100 ? 8.793 8.206 -0.255 1.00 89.88 100 ALA A CA 1
ATOM 757 C C . ALA A 1 100 ? 7.332 7.792 -0.503 1.00 89.88 100 ALA A C 1
ATOM 759 O O . ALA A 1 100 ? 6.433 8.320 0.140 1.00 89.88 100 ALA A O 1
ATOM 760 N N . LEU A 1 101 ? 7.083 6.813 -1.384 1.00 89.19 101 LEU A N 1
ATOM 761 C CA . LEU A 1 101 ? 5.733 6.260 -1.581 1.00 89.19 101 LEU A CA 1
ATOM 762 C C . LEU A 1 101 ? 5.221 5.531 -0.329 1.00 89.19 101 LEU A C 1
ATOM 764 O O . LEU A 1 101 ? 4.047 5.654 0.023 1.00 89.19 101 LEU A O 1
ATOM 768 N N . ASP A 1 102 ? 6.088 4.776 0.353 1.00 88.06 102 ASP A N 1
ATOM 769 C CA . ASP A 1 102 ? 5.742 4.092 1.605 1.00 88.06 102 ASP A CA 1
ATOM 770 C C . ASP A 1 102 ? 5.400 5.113 2.717 1.00 88.06 102 ASP A C 1
ATOM 772 O O . ASP A 1 102 ? 4.444 4.908 3.471 1.00 88.06 102 ASP A O 1
ATOM 776 N N . GLU A 1 103 ? 6.138 6.224 2.799 1.00 91.44 103 GLU A N 1
ATOM 777 C CA . GLU A 1 103 ? 5.879 7.327 3.732 1.00 91.44 103 GLU A CA 1
ATOM 778 C C . GLU A 1 103 ? 4.564 8.041 3.400 1.00 91.44 103 GLU A C 1
ATOM 780 O O . GLU A 1 103 ? 3.695 8.123 4.264 1.00 91.44 103 GLU A O 1
ATOM 785 N N . GLU A 1 104 ? 4.354 8.437 2.139 1.00 93.06 104 GLU A N 1
ATOM 786 C CA . GLU A 1 104 ? 3.107 9.062 1.672 1.00 93.06 104 GLU A CA 1
ATOM 787 C C . GLU A 1 104 ? 1.889 8.180 1.989 1.00 93.06 104 GLU A C 1
ATOM 789 O O . GLU A 1 104 ? 0.865 8.656 2.480 1.00 93.06 104 GLU A O 1
ATOM 794 N N . THR A 1 105 ? 2.012 6.869 1.756 1.00 92.00 105 THR A N 1
ATOM 795 C CA . THR A 1 105 ? 0.961 5.899 2.089 1.00 92.00 105 THR A CA 1
ATOM 796 C C . THR A 1 105 ? 0.672 5.897 3.586 1.00 92.00 105 THR A C 1
ATOM 798 O O . THR A 1 105 ? -0.488 5.906 3.985 1.00 92.00 105 THR A O 1
ATOM 801 N N . THR A 1 106 ? 1.711 5.894 4.420 1.00 90.88 106 THR A N 1
ATOM 802 C CA . THR A 1 106 ? 1.560 5.869 5.880 1.00 90.88 106 THR A CA 1
ATOM 803 C C . THR A 1 106 ? 0.911 7.154 6.394 1.00 90.88 106 THR A C 1
ATOM 805 O O . THR A 1 106 ? 0.023 7.078 7.241 1.00 90.88 106 THR A O 1
ATOM 808 N N . THR A 1 107 ? 1.279 8.314 5.842 1.00 94.38 107 THR A N 1
ATOM 809 C CA . THR A 1 107 ? 0.653 9.602 6.169 1.00 94.38 107 THR A CA 1
ATOM 810 C C . THR A 1 107 ? -0.835 9.594 5.837 1.00 94.38 107 THR A C 1
ATOM 812 O O . THR A 1 107 ? -1.644 9.823 6.732 1.00 94.38 107 THR A O 1
ATOM 815 N N . MET A 1 108 ? -1.219 9.236 4.607 1.00 94.19 108 MET A N 1
ATOM 816 C CA . MET A 1 108 ? -2.638 9.184 4.226 1.00 94.19 108 MET A CA 1
ATOM 817 C 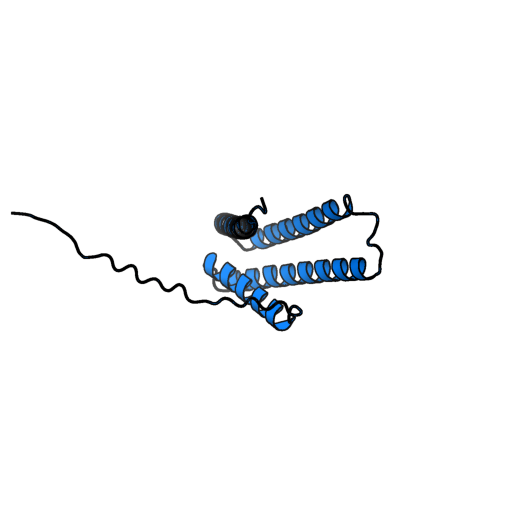C . MET A 1 108 ? -3.429 8.173 5.063 1.00 94.19 108 MET A C 1
ATOM 819 O O . MET A 1 108 ? -4.570 8.427 5.436 1.00 94.19 108 MET A O 1
ATOM 823 N N . LEU A 1 109 ? -2.832 7.021 5.386 1.00 93.69 109 LEU A N 1
ATOM 824 C CA . LEU A 1 109 ? -3.480 6.041 6.254 1.00 93.69 109 LEU A CA 1
ATOM 825 C C . LEU A 1 109 ? -3.675 6.585 7.671 1.00 93.69 109 LEU A C 1
ATOM 827 O O . LEU A 1 109 ? -4.720 6.328 8.252 1.00 93.69 109 LEU A O 1
ATOM 831 N N . SER A 1 110 ? -2.734 7.361 8.214 1.00 94.12 110 SER A N 1
ATOM 832 C CA . SER A 1 110 ? -2.849 7.938 9.563 1.00 94.12 110 SER A CA 1
ATOM 833 C C . SER A 1 110 ? -3.948 8.995 9.717 1.00 94.12 110 SER A C 1
ATOM 835 O O . SER A 1 110 ? -4.365 9.277 10.836 1.00 94.12 110 SER A O 1
ATOM 837 N N . GLU A 1 111 ? -4.446 9.554 8.611 1.00 95.38 111 GLU A N 1
ATOM 838 C CA . GLU A 1 111 ? -5.591 10.476 8.613 1.00 95.38 111 GLU A CA 1
ATOM 839 C C . GLU A 1 111 ? -6.936 9.740 8.741 1.00 95.38 111 GLU A C 1
ATOM 841 O O . GLU A 1 111 ? -7.931 10.328 9.161 1.00 95.38 111 GLU A O 1
ATOM 846 N N . VAL A 1 112 ? -6.969 8.450 8.391 1.00 94.75 112 VAL A N 1
ATOM 847 C CA . VAL A 1 112 ? -8.184 7.613 8.363 1.00 94.75 112 VAL A CA 1
ATOM 848 C C . VAL A 1 112 ? -8.186 6.572 9.486 1.00 94.75 112 VAL A C 1
ATOM 850 O O . VAL A 1 112 ? -9.234 6.238 10.049 1.00 94.75 112 VAL A O 1
ATOM 853 N N . LEU A 1 113 ? -7.010 6.033 9.792 1.00 93.81 113 LEU A N 1
ATOM 854 C CA . LEU A 1 113 ? -6.790 4.963 10.752 1.00 93.81 113 LEU A CA 1
ATOM 855 C C . LEU A 1 113 ? -6.383 5.512 12.116 1.00 93.81 113 LEU A C 1
ATOM 857 O O . LEU A 1 113 ? -5.752 6.560 12.238 1.00 93.81 113 LEU A O 1
ATOM 861 N N . THR A 1 114 ? -6.704 4.763 13.166 1.00 94.75 114 THR A N 1
ATOM 862 C CA . THR A 1 114 ? -6.149 5.012 14.495 1.00 94.75 114 THR A CA 1
ATOM 863 C C . THR A 1 114 ? -4.655 4.695 14.512 1.00 94.75 114 THR A C 1
ATOM 865 O O . THR A 1 114 ? -4.134 3.954 13.677 1.00 94.75 114 THR A O 1
ATOM 868 N N . LYS A 1 115 ? -3.943 5.215 15.514 1.00 93.12 115 LYS A N 1
ATOM 869 C CA . LYS A 1 115 ? -2.519 4.912 15.696 1.00 93.12 115 LYS A CA 1
ATOM 870 C C . LYS A 1 115 ? -2.255 3.402 15.805 1.00 93.12 115 LYS A C 1
ATOM 872 O O . LYS A 1 115 ? -1.313 2.906 15.198 1.00 93.12 115 LYS A O 1
ATOM 877 N N . GLU A 1 116 ? -3.112 2.683 16.525 1.00 93.25 116 GLU A N 1
ATOM 878 C CA . GLU A 1 116 ? -3.024 1.226 16.701 1.00 93.25 116 GLU A CA 1
ATOM 879 C C . GLU A 1 116 ? -3.227 0.481 15.369 1.00 93.25 116 GLU A C 1
ATOM 881 O O . GLU A 1 116 ? -2.494 -0.455 15.050 1.00 93.25 116 GLU A O 1
ATOM 886 N N . GLU A 1 117 ? -4.176 0.930 14.543 1.00 92.56 117 GLU A N 1
ATOM 887 C CA . GLU A 1 117 ? -4.423 0.380 13.204 1.00 92.56 117 GLU A CA 1
ATOM 888 C C . GLU A 1 117 ? -3.229 0.639 12.257 1.00 92.56 117 GLU A C 1
ATOM 890 O O . GLU A 1 117 ? -2.847 -0.243 11.482 1.00 92.56 117 GLU A O 1
ATOM 895 N N . VAL A 1 118 ? -2.588 1.812 12.348 1.00 93.44 118 VAL A N 1
ATOM 896 C CA . VAL A 1 118 ? -1.360 2.135 11.594 1.00 93.44 118 VAL A CA 1
ATOM 897 C C . VAL A 1 118 ? -0.182 1.263 12.038 1.00 93.44 118 VAL A C 1
ATOM 899 O O . VAL A 1 118 ? 0.571 0.774 11.192 1.00 93.44 118 VAL A O 1
ATOM 902 N N . GLU A 1 119 ? -0.024 1.022 13.340 1.00 93.94 119 GLU A N 1
ATOM 903 C CA . GLU A 1 119 ? 1.007 0.123 13.874 1.00 93.94 119 GLU A CA 1
ATOM 904 C C . GLU A 1 119 ? 0.792 -1.317 13.378 1.00 93.94 119 GLU A C 1
ATOM 906 O O . GLU A 1 119 ? 1.715 -1.919 12.819 1.00 93.94 119 GLU A O 1
ATOM 911 N N . LYS A 1 120 ? -0.446 -1.830 13.438 1.00 93.44 120 LYS A N 1
ATOM 912 C CA . LYS A 1 120 ? -0.811 -3.153 12.893 1.00 93.44 120 LYS A CA 1
ATOM 913 C C . LYS A 1 120 ? -0.526 -3.239 11.390 1.00 93.44 120 LYS A C 1
ATOM 915 O O . LYS A 1 120 ? 0.003 -4.242 10.905 1.00 93.44 120 LYS A O 1
ATOM 920 N N . TYR A 1 121 ? -0.807 -2.177 10.634 1.00 92.25 121 TYR A N 1
ATOM 921 C CA . TYR A 1 121 ? -0.460 -2.103 9.213 1.00 92.25 121 TYR A CA 1
ATOM 922 C C . TYR A 1 121 ? 1.059 -2.173 8.979 1.00 92.25 121 TYR A C 1
ATOM 924 O O . TYR A 1 121 ? 1.523 -2.919 8.107 1.00 92.25 121 TYR A O 1
ATOM 932 N N . ALA A 1 122 ? 1.853 -1.444 9.767 1.00 90.88 122 ALA A N 1
ATOM 933 C CA . ALA A 1 122 ? 3.310 -1.467 9.671 1.00 90.88 122 ALA A CA 1
ATOM 934 C C . ALA A 1 122 ? 3.886 -2.864 9.971 1.00 90.88 122 ALA A C 1
ATOM 936 O O . ALA A 1 122 ? 4.782 -3.331 9.257 1.00 90.88 122 ALA A O 1
ATOM 937 N N . GLU A 1 123 ? 3.338 -3.571 10.960 1.00 92.56 123 GLU A N 1
ATOM 938 C CA . GLU A 1 123 ? 3.711 -4.951 11.288 1.00 92.56 123 GLU A CA 1
ATOM 939 C C . GLU A 1 123 ? 3.359 -5.942 10.173 1.00 92.56 123 GLU A C 1
ATOM 941 O O . GLU A 1 123 ? 4.180 -6.798 9.815 1.00 92.56 123 GLU A O 1
ATOM 946 N N . LEU A 1 124 ? 2.176 -5.803 9.563 1.00 89.94 124 LEU A N 1
ATOM 947 C CA . LEU A 1 124 ? 1.781 -6.598 8.397 1.00 89.94 124 LEU A CA 1
ATOM 948 C C . LEU A 1 124 ? 2.775 -6.398 7.246 1.00 89.94 124 LEU A C 1
ATOM 950 O O . LEU A 1 124 ? 3.229 -7.367 6.625 1.00 89.94 124 LEU A O 1
ATOM 954 N N . GLN A 1 125 ? 3.184 -5.154 6.988 1.00 87.81 125 GLN A N 1
ATOM 955 C CA . GLN A 1 125 ? 4.191 -4.857 5.971 1.00 87.81 125 GLN A CA 1
ATOM 956 C C . GLN A 1 125 ? 5.566 -5.435 6.326 1.00 87.81 125 GLN A C 1
ATOM 958 O O . GLN A 1 125 ? 6.225 -6.030 5.465 1.00 87.81 125 GLN A O 1
ATOM 963 N N . ALA A 1 126 ? 6.005 -5.318 7.580 1.00 87.56 126 ALA A N 1
ATOM 964 C CA . ALA A 1 126 ? 7.270 -5.881 8.048 1.00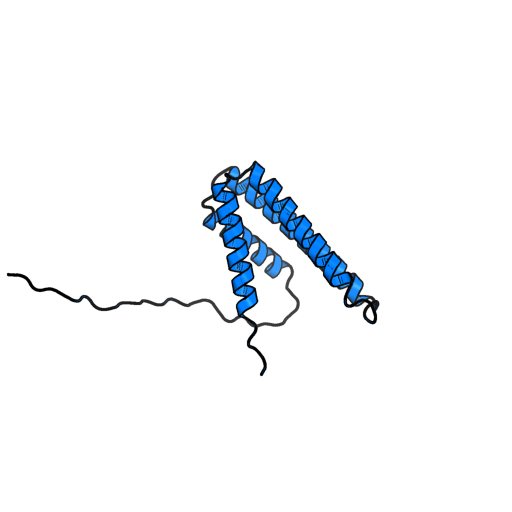 87.56 126 ALA A CA 1
ATOM 965 C C . ALA A 1 126 ? 7.296 -7.412 7.914 1.00 87.56 126 ALA A C 1
ATOM 967 O O . ALA A 1 126 ? 8.259 -7.970 7.380 1.00 87.56 126 ALA A O 1
ATOM 968 N N . THR A 1 127 ? 6.208 -8.084 8.290 1.00 86.81 127 THR A N 1
ATOM 969 C CA . THR A 1 127 ? 6.040 -9.537 8.156 1.0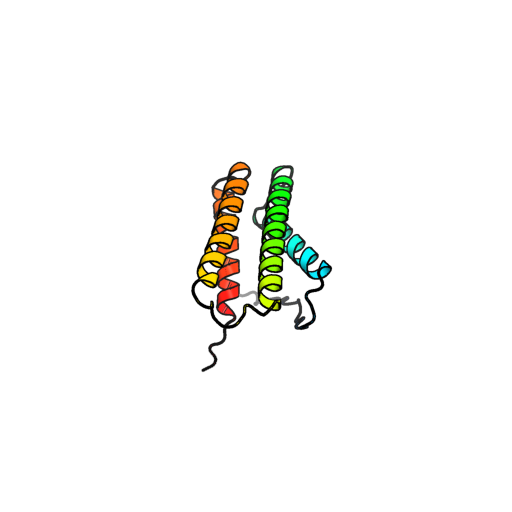0 86.81 127 THR A CA 1
ATOM 970 C C . THR A 1 127 ? 6.127 -9.969 6.695 1.00 86.81 127 THR A C 1
ATOM 972 O O . THR A 1 127 ? 6.890 -10.876 6.348 1.00 86.81 127 THR A O 1
ATOM 975 N N . ARG A 1 128 ? 5.433 -9.260 5.795 1.00 83.62 128 ARG A N 1
ATOM 976 C CA . ARG A 1 128 ? 5.494 -9.513 4.345 1.00 83.62 128 ARG A CA 1
ATOM 977 C C . ARG A 1 128 ? 6.903 -9.303 3.783 1.00 83.62 128 ARG A C 1
ATOM 979 O O . ARG A 1 128 ? 7.359 -10.088 2.947 1.00 83.62 128 ARG A O 1
ATOM 986 N N . ARG A 1 129 ? 7.621 -8.268 4.231 1.00 81.25 129 ARG A N 1
ATOM 987 C CA . ARG A 1 129 ? 9.023 -8.021 3.840 1.00 81.25 129 ARG A CA 1
ATOM 988 C C . ARG A 1 129 ? 9.941 -9.145 4.334 1.00 81.25 129 ARG A C 1
ATOM 990 O O . ARG A 1 129 ? 10.747 -9.648 3.552 1.00 81.25 129 ARG A O 1
ATOM 997 N N . ALA A 1 130 ? 9.782 -9.586 5.581 1.00 81.75 130 ALA A N 1
ATOM 998 C CA . ALA A 1 130 ? 10.564 -10.671 6.168 1.00 81.75 130 ALA A CA 1
ATOM 999 C C . ALA A 1 130 ? 10.339 -12.010 5.444 1.00 81.75 130 ALA A C 1
ATOM 1001 O O . ALA A 1 130 ? 11.306 -12.707 5.132 1.00 81.75 130 ALA A O 1
ATOM 1002 N N . ALA A 1 131 ? 9.091 -12.339 5.099 1.00 79.00 131 ALA A N 1
ATOM 1003 C CA . ALA A 1 131 ? 8.753 -13.548 4.347 1.00 79.00 131 ALA A CA 1
ATOM 1004 C C . ALA A 1 131 ? 9.430 -13.582 2.963 1.00 79.00 131 ALA A C 1
ATOM 1006 O O . ALA A 1 131 ? 9.965 -14.612 2.555 1.00 79.00 131 ALA A O 1
ATOM 1007 N N . ARG A 1 132 ? 9.503 -12.437 2.269 1.00 70.00 132 ARG A N 1
ATOM 1008 C CA . ARG A 1 132 ? 10.221 -12.311 0.985 1.00 70.00 132 ARG A CA 1
ATOM 1009 C C . ARG A 1 132 ? 11.741 -12.449 1.134 1.00 70.00 132 ARG A C 1
ATOM 1011 O O . ARG A 1 132 ? 12.400 -12.905 0.205 1.00 70.00 132 ARG A O 1
ATOM 1018 N N . GLY A 1 133 ? 12.298 -12.067 2.284 1.00 63.41 133 GLY A N 1
ATOM 1019 C CA . GLY A 1 133 ? 13.732 -12.172 2.574 1.00 63.41 133 GLY A CA 1
ATOM 1020 C C . GLY A 1 133 ? 14.214 -13.593 2.883 1.00 63.41 133 GLY A C 1
ATOM 1021 O O . GLY A 1 133 ? 15.369 -13.912 2.615 1.00 63.41 133 GLY A O 1
ATOM 1022 N N . ARG A 1 134 ? 13.339 -14.467 3.398 1.00 58.56 134 ARG A N 1
ATOM 1023 C CA . ARG A 1 134 ? 13.687 -15.845 3.805 1.00 58.56 134 ARG A CA 1
ATOM 1024 C C . ARG A 1 134 ? 13.668 -16.879 2.668 1.00 58.56 134 ARG A C 1
ATOM 1026 O O . ARG A 1 134 ? 14.064 -18.015 2.888 1.00 58.56 134 ARG A O 1
ATOM 1033 N N . GLY A 1 135 ? 13.263 -16.499 1.453 1.00 48.75 135 GLY A N 1
ATOM 1034 C CA . GLY A 1 135 ? 13.238 -17.379 0.273 1.00 48.75 135 GLY A CA 1
ATOM 1035 C C . GLY A 1 135 ? 14.562 -17.500 -0.498 1.00 48.75 135 GLY A C 1
ATOM 1036 O O . GLY A 1 135 ? 14.594 -18.140 -1.547 1.00 48.75 135 GLY A O 1
ATOM 1037 N N . ARG A 1 136 ? 15.656 -16.880 -0.031 1.00 44.59 136 ARG A N 1
ATOM 1038 C CA . ARG A 1 136 ? 16.980 -16.999 -0.660 1.00 44.59 136 ARG A CA 1
ATOM 1039 C C . ARG A 1 136 ? 17.747 -18.147 -0.005 1.00 44.59 136 ARG A C 1
ATOM 1041 O O . ARG A 1 136 ? 18.450 -17.933 0.976 1.00 44.59 136 ARG A O 1
ATOM 1048 N N . VAL A 1 137 ? 17.605 -19.357 -0.547 1.00 39.09 137 VAL A N 1
ATOM 1049 C CA . VAL A 1 137 ? 18.530 -20.459 -0.244 1.00 39.09 137 VAL A CA 1
ATOM 1050 C C . VAL A 1 137 ? 19.945 -19.961 -0.583 1.00 39.09 137 VAL A C 1
ATOM 1052 O O . VAL A 1 137 ? 20.143 -19.465 -1.699 1.00 39.09 137 VAL A O 1
ATOM 1055 N N . PRO A 1 138 ? 20.914 -19.991 0.349 1.00 42.94 138 PRO A N 1
ATOM 1056 C CA . PRO A 1 138 ? 22.295 -19.692 0.011 1.00 42.94 138 PRO A CA 1
ATOM 1057 C C . PRO A 1 138 ? 22.766 -20.769 -0.966 1.00 42.94 138 PRO A C 1
ATOM 1059 O O . PRO A 1 138 ? 22.747 -21.954 -0.645 1.00 42.94 138 PRO A O 1
ATOM 1062 N N . VAL A 1 139 ? 23.138 -20.360 -2.177 1.00 45.72 139 VAL A N 1
ATOM 1063 C CA . VAL A 1 139 ? 23.899 -21.226 -3.078 1.00 45.72 139 VAL A CA 1
ATOM 1064 C C . VAL A 1 139 ? 25.315 -21.229 -2.509 1.00 45.72 139 VAL A C 1
ATOM 1066 O O . VAL A 1 139 ? 26.057 -20.265 -2.703 1.00 45.72 139 VAL A O 1
ATOM 1069 N N . GLY A 1 140 ? 25.584 -22.216 -1.655 1.00 41.75 140 GLY A N 1
ATOM 1070 C CA . GLY A 1 140 ? 26.936 -22.617 -1.277 1.00 41.75 140 GLY A CA 1
ATOM 1071 C C . GLY A 1 140 ? 27.554 -23.471 -2.369 1.00 41.75 140 GLY A C 1
ATOM 1072 O O . GLY A 1 140 ? 26.776 -24.133 -3.095 1.00 41.75 140 GLY A O 1
#